Protein AF-A0A6P0VM80-F1 (afdb_monomer_lite)

Sequence (52 aa):
CGHTVKKSLSVRMHDCPVCHTHICRDLNAAINIKNRGAHGLKAQLMSSKASR

pLDDT: mean 92.12, std 8.3, range [55.66, 97.75]

Foldseek 3Di:
DPDDDDDDPPDQWDQDPPPRDTDGPVVVVVVVVVVVVVVVVVVVVVVVVVVD

Secondary structure (DSSP, 8-state):
--------TT--EEE-TTT--EEEHHHHHHHHHHHHHHHHHHHHHHHHHHT-

Radius of gyration: 15.24 Å; chains: 1; bounding box: 31×15×41 Å

Structure (mmCIF, N/CA/C/O backbone):
data_AF-A0A6P0VM80-F1
#
_entry.id   AF-A0A6P0VM80-F1
#
loop_
_atom_site.group_PDB
_atom_site.id
_atom_site.type_symbol
_atom_site.label_atom_id
_atom_site.label_alt_id
_atom_site.label_comp_id
_atom_site.label_asym_id
_atom_site.label_entity_id
_atom_site.label_seq_id
_atom_site.pdbx_PDB_ins_code
_atom_site.Cartn_x
_atom_site.Cartn_y
_atom_site.Cartn_z
_atom_site.occupancy
_atom_site.B_iso_or_equiv
_atom_site.auth_seq_id
_atom_site.auth_comp_id
_atom_site.auth_asym_id
_atom_site.auth_atom_id
_atom_site.pdbx_PDB_model_num
ATOM 1 N N . CYS A 1 1 ? -7.427 -2.937 -1.505 1.00 90.38 1 CYS A N 1
ATOM 2 C CA . CYS A 1 1 ? -7.958 -4.320 -1.433 1.00 90.38 1 CYS A CA 1
ATOM 3 C C . CYS A 1 1 ? -7.254 -5.215 -0.404 1.00 90.38 1 CYS A C 1
ATOM 5 O O . CYS A 1 1 ? -7.818 -6.239 -0.062 1.00 90.38 1 CYS A O 1
ATOM 7 N N . GLY A 1 2 ? -6.046 -4.887 0.079 1.00 91.38 2 GLY A N 1
ATOM 8 C CA . GLY A 1 2 ? -5.315 -5.750 1.023 1.00 91.38 2 GLY A CA 1
ATOM 9 C C . GLY A 1 2 ? -4.505 -6.877 0.368 1.00 91.38 2 GLY A C 1
ATOM 10 O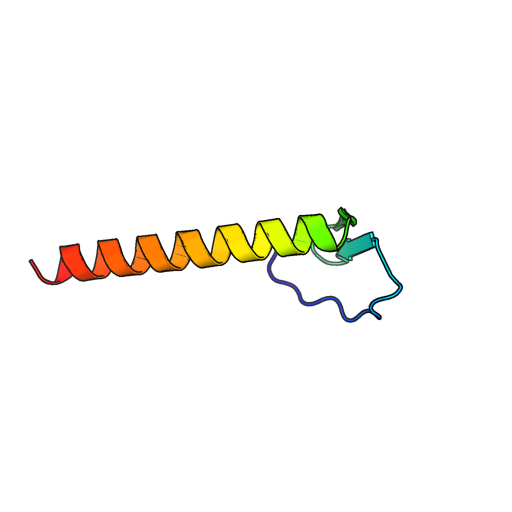 O . GLY A 1 2 ? -3.785 -7.578 1.067 1.00 91.38 2 GLY A O 1
ATOM 11 N N . HIS A 1 3 ? -4.564 -7.022 -0.959 1.00 95.00 3 HIS A N 1
ATOM 12 C CA . HIS A 1 3 ? -3.755 -7.986 -1.699 1.00 95.00 3 HIS A CA 1
ATOM 13 C C . HIS A 1 3 ? -2.282 -7.551 -1.777 1.00 95.00 3 HIS A C 1
ATOM 15 O O . HIS A 1 3 ? -1.970 -6.413 -2.144 1.00 95.00 3 HIS A O 1
ATOM 21 N N . THR A 1 4 ? -1.371 -8.472 -1.464 1.00 94.62 4 THR A N 1
ATOM 22 C CA . THR A 1 4 ? 0.075 -8.226 -1.497 1.00 94.62 4 THR A CA 1
ATOM 23 C C . THR A 1 4 ? 0.622 -8.435 -2.902 1.00 94.62 4 THR A C 1
ATOM 25 O O . THR A 1 4 ? 0.647 -9.552 -3.406 1.00 94.62 4 THR A O 1
ATOM 28 N N . VAL A 1 5 ? 1.144 -7.369 -3.507 1.00 95.44 5 VAL A N 1
ATOM 29 C CA . VAL A 1 5 ? 1.820 -7.424 -4.811 1.00 95.44 5 VAL A CA 1
ATOM 30 C C . VAL A 1 5 ? 3.331 -7.341 -4.595 1.00 95.44 5 VAL A C 1
ATOM 32 O O . VAL A 1 5 ? 3.835 -6.269 -4.244 1.00 95.44 5 VAL A O 1
ATOM 35 N N . LYS A 1 6 ? 4.050 -8.454 -4.801 1.00 95.56 6 LYS A N 1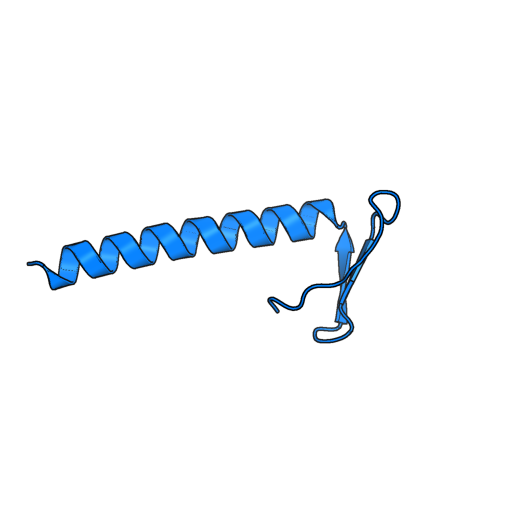
ATOM 36 C CA . LYS A 1 6 ? 5.523 -8.500 -4.722 1.00 95.56 6 LYS A CA 1
ATOM 37 C C . LYS A 1 6 ? 6.134 -7.687 -5.869 1.00 95.56 6 LYS A C 1
ATOM 39 O O . LYS A 1 6 ? 5.746 -7.863 -7.017 1.00 95.56 6 LYS A O 1
ATOM 44 N N . LYS A 1 7 ? 7.075 -6.795 -5.556 1.00 92.06 7 LYS A N 1
ATOM 45 C CA . LYS A 1 7 ? 7.826 -5.975 -6.522 1.00 92.06 7 LYS A CA 1
ATOM 46 C C . LYS A 1 7 ? 9.104 -5.438 -5.879 1.00 92.06 7 LYS A C 1
ATOM 48 O O . LYS A 1 7 ? 9.167 -5.326 -4.655 1.00 92.06 7 LYS A O 1
ATOM 53 N N . SER A 1 8 ? 10.105 -5.103 -6.686 1.00 95.25 8 SER A N 1
ATOM 54 C CA . SER A 1 8 ? 11.330 -4.451 -6.212 1.00 95.25 8 SER A CA 1
ATOM 55 C C . SER A 1 8 ? 11.082 -2.987 -5.833 1.00 95.25 8 SER A C 1
ATOM 57 O O . SER A 1 8 ? 10.087 -2.375 -6.232 1.00 95.25 8 SER A O 1
ATOM 59 N N . LEU A 1 9 ? 12.023 -2.389 -5.093 1.00 91.62 9 LEU A N 1
ATOM 60 C CA . LEU A 1 9 ? 11.946 -0.972 -4.723 1.00 91.62 9 LEU A CA 1
ATOM 61 C C . LEU A 1 9 ? 12.051 -0.020 -5.926 1.00 91.62 9 LEU A C 1
ATOM 63 O O . LEU A 1 9 ? 11.578 1.111 -5.828 1.00 91.62 9 LEU A O 1
ATOM 67 N N . SER A 1 10 ? 12.633 -0.476 -7.040 1.00 96.50 10 SER A N 1
ATOM 68 C CA . SER A 1 10 ? 12.733 0.287 -8.287 1.00 96.50 10 SER A CA 1
ATOM 69 C C . SER A 1 10 ? 11.385 0.463 -8.995 1.00 96.50 10 SER A C 1
ATOM 71 O O . SER A 1 10 ? 11.204 1.441 -9.716 1.00 96.50 10 SER A O 1
ATOM 73 N N . VAL A 1 11 ? 10.407 -0.417 -8.756 1.00 96.56 11 VAL A N 1
ATOM 74 C CA . VAL A 1 11 ? 9.059 -0.269 -9.318 1.00 96.56 11 VAL A CA 1
ATOM 75 C C . VAL A 1 11 ? 8.287 0.777 -8.513 1.00 96.56 11 VAL A C 1
ATOM 77 O O . VAL A 1 11 ? 7.895 0.550 -7.365 1.00 96.56 11 VAL A O 1
ATOM 80 N N . ARG A 1 12 ? 8.065 1.946 -9.123 1.00 96.75 12 ARG A N 1
ATOM 81 C CA . ARG A 1 12 ? 7.380 3.085 -8.487 1.00 96.75 12 ARG A CA 1
ATOM 82 C C . ARG A 1 12 ? 5.867 3.072 -8.653 1.00 96.75 12 ARG A C 1
ATOM 84 O O . ARG A 1 12 ? 5.198 3.767 -7.898 1.00 96.75 12 ARG A O 1
ATOM 91 N N . MET A 1 13 ? 5.330 2.262 -9.561 1.00 97.75 13 MET A N 1
ATOM 92 C CA . MET A 1 13 ? 3.888 2.090 -9.732 1.00 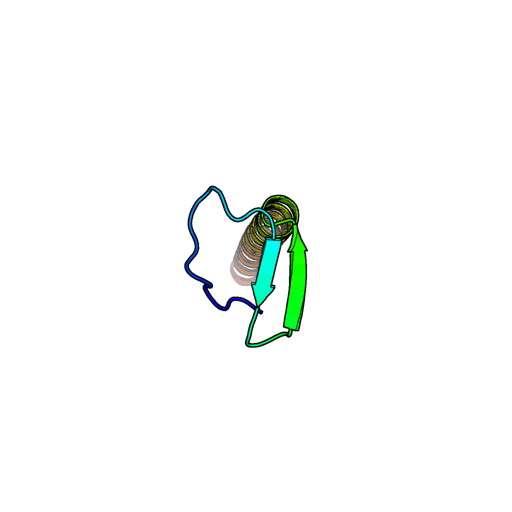97.75 13 MET A CA 1
ATOM 93 C C . MET A 1 13 ? 3.380 0.849 -8.996 1.00 97.75 13 MET A C 1
ATOM 95 O O . MET A 1 13 ? 4.046 -0.180 -8.869 1.00 97.75 13 MET A O 1
ATOM 99 N N . HIS A 1 14 ? 2.195 0.977 -8.421 1.00 97.12 14 HIS A N 1
ATOM 100 C CA . HIS A 1 14 ? 1.439 -0.110 -7.843 1.00 97.12 14 HIS A CA 1
ATOM 101 C C . HIS A 1 14 ? 0.319 -0.474 -8.802 1.00 97.12 14 HIS A C 1
ATOM 103 O O . HIS A 1 14 ? -0.673 0.241 -8.874 1.00 97.12 14 HIS A O 1
ATOM 109 N N . ASP A 1 15 ? 0.492 -1.620 -9.446 1.00 97.19 15 ASP A N 1
ATOM 110 C CA . ASP A 1 15 ? -0.516 -2.309 -10.239 1.00 97.19 15 ASP A CA 1
ATOM 111 C C . ASP A 1 15 ? -1.079 -3.470 -9.429 1.00 97.19 15 ASP A C 1
ATOM 113 O O . ASP A 1 15 ? -0.347 -4.396 -9.060 1.00 97.19 15 ASP A O 1
ATOM 117 N N . CYS A 1 16 ? -2.367 -3.409 -9.095 1.00 97.06 16 CYS A N 1
ATOM 118 C CA . CYS A 1 16 ? -3.032 -4.502 -8.397 1.00 97.06 16 CYS A CA 1
ATOM 119 C C . CYS A 1 16 ? -3.819 -5.374 -9.383 1.00 97.06 16 CYS A C 1
ATOM 121 O O . CYS A 1 16 ? -4.769 -4.871 -9.976 1.00 97.06 16 CYS A O 1
ATOM 123 N N . PRO A 1 17 ? -3.540 -6.685 -9.499 1.00 96.81 17 PRO A N 1
ATOM 124 C CA . PRO A 1 17 ? -4.312 -7.563 -10.380 1.00 96.81 17 PRO A CA 1
ATOM 12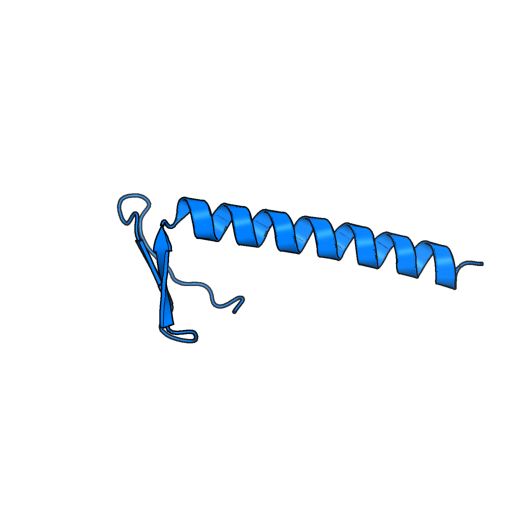5 C C . PRO A 1 17 ? -5.725 -7.856 -9.852 1.00 96.81 17 PRO A C 1
ATOM 127 O O . PRO A 1 17 ? -6.559 -8.348 -10.598 1.00 96.81 17 PRO A O 1
ATOM 130 N N . VAL A 1 18 ? -5.993 -7.571 -8.571 1.00 97.56 18 VAL A N 1
ATOM 131 C CA . VAL A 1 18 ? -7.269 -7.893 -7.911 1.00 97.56 18 VAL A CA 1
ATOM 132 C C . VAL A 1 18 ? -8.254 -6.730 -7.961 1.00 97.56 18 VAL A C 1
ATOM 134 O O . VAL A 1 18 ? -9.435 -6.931 -8.199 1.00 97.56 18 VAL A O 1
ATOM 137 N N . CYS A 1 19 ? -7.792 -5.508 -7.689 1.00 96.44 19 CYS A N 1
ATOM 138 C CA . CYS A 1 19 ? -8.658 -4.324 -7.696 1.00 96.44 19 CYS A CA 1
ATOM 139 C C . CYS A 1 19 ? -8.310 -3.321 -8.792 1.00 96.44 19 CYS A C 1
ATOM 141 O O . CYS A 1 19 ? -8.819 -2.204 -8.765 1.00 96.44 19 CYS A O 1
ATOM 143 N N . HIS A 1 20 ? -7.410 -3.697 -9.703 1.00 96.88 20 HIS A N 1
ATOM 144 C CA . HIS A 1 20 ? -7.013 -2.922 -10.881 1.00 96.88 20 HIS A CA 1
ATOM 145 C C . HIS A 1 20 ? -6.558 -1.486 -10.579 1.00 96.88 20 HIS A C 1
ATOM 147 O O . HIS A 1 20 ? -6.573 -0.615 -11.440 1.00 96.88 20 HIS A O 1
ATOM 153 N N . THR A 1 21 ? -6.130 -1.223 -9.342 1.00 96.50 21 THR A N 1
ATOM 154 C CA . THR A 1 21 ? -5.583 0.074 -8.950 1.00 96.50 21 THR A CA 1
ATOM 155 C C . THR A 1 21 ? -4.226 0.267 -9.612 1.00 96.50 21 THR A C 1
ATOM 157 O O . THR A 1 21 ? -3.368 -0.604 -9.474 1.00 96.50 21 THR A O 1
ATOM 160 N N . HIS A 1 22 ? -4.048 1.419 -10.260 1.00 97.25 22 HIS A N 1
ATOM 161 C CA . HIS A 1 22 ? -2.806 1.872 -10.881 1.00 97.25 22 HIS A CA 1
ATOM 162 C C . HIS A 1 22 ? -2.425 3.246 -10.313 1.00 97.25 22 HIS A C 1
ATOM 164 O O . HIS A 1 22 ? -2.966 4.269 -10.729 1.00 97.25 22 HIS A O 1
ATOM 170 N N . ILE A 1 23 ? -1.548 3.276 -9.304 1.00 97.50 23 ILE A N 1
ATOM 171 C CA . ILE A 1 23 ? -1.118 4.515 -8.621 1.00 97.50 23 ILE A CA 1
ATOM 172 C C . ILE A 1 23 ? 0.344 4.428 -8.179 1.00 97.50 23 ILE A C 1
ATOM 174 O O . ILE A 1 23 ? 0.920 3.347 -8.150 1.00 97.50 23 ILE A O 1
ATOM 178 N N . CYS A 1 24 ? 0.949 5.538 -7.747 1.00 97.75 24 CYS A N 1
ATOM 179 C CA . CYS A 1 24 ? 2.283 5.511 -7.143 1.00 97.75 24 CYS A CA 1
ATOM 180 C C . CYS A 1 24 ? 2.332 4.579 -5.912 1.00 97.75 24 CYS A C 1
ATOM 182 O O . CYS A 1 24 ? 1.470 4.625 -5.029 1.00 97.75 24 CYS A O 1
ATOM 184 N N . ARG A 1 25 ? 3.382 3.756 -5.825 1.00 96.31 25 ARG A N 1
ATOM 185 C CA . ARG A 1 25 ? 3.653 2.820 -4.724 1.00 96.31 25 ARG A CA 1
ATOM 186 C C . ARG A 1 25 ? 3.653 3.522 -3.370 1.00 96.31 25 ARG A C 1
ATOM 188 O O . ARG A 1 25 ? 3.091 2.985 -2.418 1.00 96.31 25 ARG A O 1
ATOM 195 N N . ASP A 1 26 ? 4.268 4.697 -3.292 1.00 95.94 26 ASP A N 1
ATOM 196 C CA . ASP A 1 26 ? 4.435 5.431 -2.035 1.00 95.94 26 ASP A CA 1
ATOM 197 C C . ASP A 1 26 ? 3.094 6.002 -1.554 1.00 95.94 26 ASP A C 1
ATOM 199 O O . ASP A 1 26 ? 2.760 5.898 -0.374 1.00 95.94 26 ASP A O 1
ATOM 203 N N . LEU A 1 27 ? 2.260 6.482 -2.485 1.00 97.31 27 LEU A N 1
ATOM 204 C CA . LEU A 1 27 ? 0.884 6.888 -2.193 1.00 97.31 27 LEU A CA 1
ATOM 205 C C . LEU A 1 27 ? 0.044 5.699 -1.701 1.00 97.31 27 LEU A C 1
ATOM 207 O O . LEU A 1 27 ? -0.637 5.802 -0.681 1.00 97.31 27 LEU A O 1
ATOM 211 N N . ASN A 1 28 ? 0.130 4.546 -2.374 1.00 96.75 28 ASN A N 1
ATOM 212 C CA . ASN A 1 28 ? -0.554 3.326 -1.936 1.00 96.75 28 ASN A CA 1
ATOM 213 C C . ASN A 1 28 ? -0.116 2.892 -0.524 1.00 96.75 28 ASN A C 1
ATOM 215 O O . ASN A 1 28 ? -0.943 2.488 0.294 1.00 96.75 28 ASN A O 1
ATOM 219 N N . ALA A 1 29 ? 1.182 2.994 -0.218 1.00 95.44 29 ALA A N 1
ATOM 220 C CA . ALA A 1 29 ? 1.716 2.697 1.108 1.00 95.44 29 ALA A CA 1
ATOM 221 C C . ALA A 1 29 ? 1.170 3.662 2.174 1.00 95.44 29 ALA A C 1
ATOM 223 O O . ALA A 1 29 ? 0.705 3.203 3.217 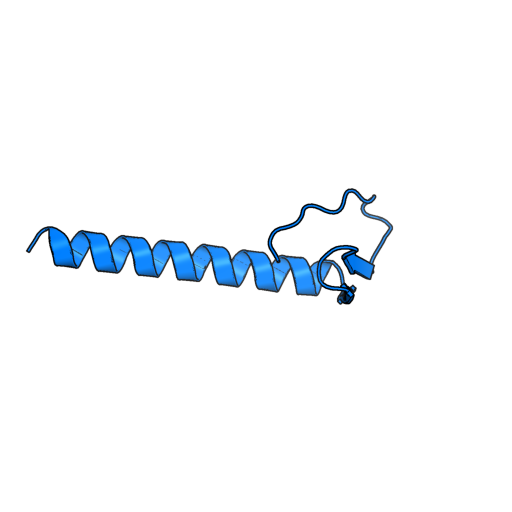1.00 95.44 29 ALA A O 1
ATOM 224 N N . ALA A 1 30 ? 1.143 4.969 1.896 1.00 97.62 30 ALA A N 1
ATOM 225 C CA . ALA A 1 30 ? 0.580 5.973 2.801 1.00 97.62 30 ALA A CA 1
ATOM 226 C C . ALA A 1 30 ? -0.911 5.723 3.090 1.00 97.62 30 ALA A C 1
ATOM 228 O O . ALA A 1 30 ? -1.338 5.771 4.246 1.00 97.62 30 ALA A O 1
ATOM 229 N N . ILE A 1 31 ? -1.694 5.373 2.063 1.00 96.44 31 ILE A N 1
ATOM 230 C CA . ILE A 1 31 ? -3.105 4.980 2.212 1.00 96.44 31 ILE A CA 1
ATOM 231 C C . ILE A 1 31 ? -3.233 3.761 3.136 1.00 96.44 31 ILE A C 1
ATOM 233 O O . ILE A 1 31 ? -4.049 3.765 4.060 1.00 96.44 31 ILE A O 1
ATOM 237 N N . ASN A 1 32 ? -2.405 2.732 2.934 1.00 95.25 32 ASN A N 1
ATOM 238 C CA . ASN A 1 32 ? -2.423 1.534 3.776 1.00 95.25 32 ASN A CA 1
ATOM 239 C C . ASN A 1 32 ? -2.057 1.841 5.238 1.00 95.25 32 ASN A C 1
ATOM 241 O O . ASN A 1 32 ? -2.721 1.333 6.145 1.00 95.25 32 ASN A O 1
ATOM 245 N N . ILE A 1 33 ? -1.051 2.691 5.474 1.00 95.94 33 ILE A N 1
ATOM 246 C CA . ILE A 1 33 ? -0.648 3.131 6.819 1.00 95.94 33 ILE A CA 1
ATOM 247 C C . ILE A 1 33 ? -1.796 3.885 7.500 1.00 95.94 33 ILE A C 1
ATOM 249 O O . ILE A 1 33 ? -2.183 3.527 8.615 1.00 95.94 33 ILE A O 1
ATOM 253 N N . LYS A 1 34 ? -2.401 4.865 6.812 1.00 96.00 34 LYS A N 1
ATOM 254 C CA . LYS A 1 34 ? -3.554 5.629 7.317 1.00 96.00 34 LYS A CA 1
ATOM 255 C C . LYS A 1 34 ? -4.703 4.707 7.725 1.00 96.00 34 LYS A C 1
ATOM 257 O O . LYS A 1 34 ? -5.236 4.831 8.827 1.00 96.00 34 LYS A O 1
ATOM 262 N N . ASN A 1 35 ? -5.071 3.770 6.853 1.00 94.75 35 ASN A N 1
ATOM 263 C CA . ASN A 1 35 ? -6.189 2.861 7.097 1.00 94.75 35 ASN A CA 1
ATOM 264 C C . ASN A 1 35 ? -5.925 1.931 8.287 1.00 94.75 35 ASN A C 1
ATOM 266 O O . ASN A 1 35 ? -6.822 1.711 9.102 1.00 94.75 35 ASN A O 1
ATOM 270 N N . ARG A 1 36 ? -4.692 1.425 8.429 1.00 93.75 36 ARG A N 1
ATOM 271 C CA . ARG A 1 36 ? -4.309 0.582 9.569 1.00 93.75 36 ARG A CA 1
ATOM 272 C C . ARG A 1 36 ? -4.322 1.360 10.886 1.00 93.75 36 ARG A C 1
ATOM 274 O O . ARG A 1 36 ? -4.855 0.850 11.869 1.00 93.75 36 ARG A O 1
ATOM 281 N N . GLY A 1 37 ? -3.813 2.593 10.896 1.00 94.81 37 GLY A N 1
ATOM 282 C CA . GLY A 1 37 ? -3.875 3.470 12.071 1.00 94.81 37 GLY A CA 1
ATOM 283 C C . GLY A 1 37 ? -5.314 3.779 12.494 1.00 94.81 37 GLY A C 1
ATOM 284 O O . GLY A 1 37 ? -5.676 3.599 13.656 1.00 94.81 37 GLY A O 1
ATOM 285 N N . ALA A 1 38 ? -6.171 4.150 11.538 1.00 94.69 38 ALA A N 1
ATOM 286 C CA . ALA A 1 38 ? -7.585 4.419 11.801 1.00 94.69 38 ALA A CA 1
ATOM 287 C C . ALA A 1 38 ? -8.338 3.183 12.324 1.00 94.69 38 ALA A C 1
ATOM 289 O O . ALA A 1 38 ? -9.177 3.303 13.216 1.00 94.69 38 ALA A O 1
ATOM 290 N N . HIS A 1 39 ? -8.037 1.992 11.797 1.00 91.94 39 HIS A N 1
ATOM 291 C CA . HIS A 1 39 ? -8.609 0.742 12.296 1.00 91.94 39 HIS A CA 1
ATOM 292 C C . HIS A 1 39 ? -8.185 0.457 13.745 1.00 91.94 39 HIS A C 1
ATOM 294 O O . HIS A 1 39 ? -9.027 0.098 14.564 1.00 91.94 39 HIS A O 1
ATOM 300 N N . GLY A 1 40 ? -6.906 0.664 14.079 1.00 90.62 40 GLY A N 1
ATOM 301 C CA . GLY A 1 40 ? -6.402 0.509 15.447 1.00 90.62 40 GLY A CA 1
ATOM 302 C C . GLY A 1 40 ? -7.117 1.423 16.445 1.00 90.62 40 GLY A C 1
ATOM 303 O O . GLY A 1 40 ? -7.592 0.955 17.477 1.00 90.62 40 GLY A O 1
ATOM 304 N N . LEU A 1 41 ? -7.284 2.701 16.096 1.00 90.56 41 LEU A N 1
ATOM 305 C CA . LEU A 1 41 ? -8.011 3.677 16.919 1.00 90.56 41 LEU A CA 1
ATOM 306 C C . LEU A 1 41 ? -9.480 3.287 17.123 1.00 90.56 41 LEU A C 1
ATOM 308 O O . LEU A 1 41 ? -9.994 3.347 18.239 1.00 90.56 41 LEU A O 1
ATOM 312 N N . LYS A 1 42 ? -10.161 2.849 16.057 1.00 90.38 42 LYS A N 1
ATOM 313 C CA . LYS A 1 42 ? -11.546 2.365 16.154 1.00 90.38 42 LYS A CA 1
ATOM 314 C C . LYS A 1 42 ? -11.650 1.151 17.075 1.00 90.38 42 LYS A C 1
ATOM 316 O O . LYS A 1 42 ? -12.535 1.124 17.923 1.00 90.38 42 LYS A O 1
ATOM 321 N N . ALA A 1 43 ? -10.749 0.178 16.944 1.00 87.69 43 ALA A N 1
ATOM 322 C CA . ALA A 1 43 ? -10.738 -1.013 17.790 1.00 87.69 43 ALA A CA 1
ATOM 323 C C . ALA A 1 43 ? -10.533 -0.664 19.274 1.00 87.69 43 ALA A C 1
ATOM 325 O O . ALA A 1 43 ? -11.264 -1.168 20.126 1.00 87.69 43 ALA A O 1
ATOM 326 N N . GLN A 1 44 ? -9.605 0.250 19.578 1.00 88.81 44 GLN A N 1
ATOM 327 C CA . GLN A 1 44 ? -9.397 0.758 20.938 1.00 88.81 44 GLN A CA 1
ATOM 328 C C . GLN A 1 44 ? -10.664 1.422 21.489 1.00 88.81 44 GLN A C 1
ATOM 330 O O . GLN A 1 44 ? -11.111 1.072 22.577 1.00 8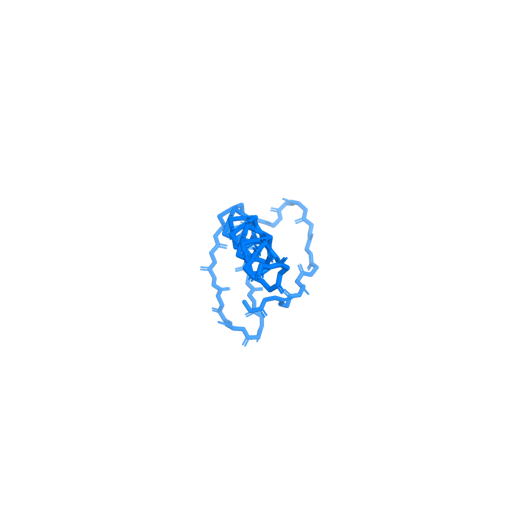8.81 44 GLN A O 1
ATOM 335 N N . LEU A 1 45 ? -11.292 2.313 20.713 1.00 90.38 45 LEU A N 1
ATOM 336 C CA . LEU A 1 45 ? -12.526 2.986 21.122 1.00 90.38 45 LEU A CA 1
ATOM 337 C C . LEU A 1 45 ? -13.664 1.998 21.412 1.00 90.38 45 LEU A C 1
ATOM 339 O O . LEU A 1 45 ? -14.399 2.186 22.381 1.00 90.38 45 LEU A O 1
ATOM 343 N N . MET A 1 46 ? -13.825 0.963 20.582 1.00 85.38 46 MET A N 1
ATOM 344 C CA . MET A 1 46 ? -14.849 -0.064 20.797 1.00 85.38 46 MET A CA 1
ATOM 345 C C . MET A 1 46 ? -14.564 -0.895 22.052 1.00 85.38 46 MET A C 1
ATOM 347 O O . MET A 1 46 ? -15.481 -1.131 22.834 1.00 85.38 46 MET A O 1
ATOM 351 N N . SER A 1 47 ? -13.302 -1.262 22.295 1.00 85.62 47 SER A N 1
ATOM 352 C CA . SER A 1 47 ? -12.891 -1.966 23.518 1.00 85.62 47 SER A CA 1
ATOM 353 C C . SER A 1 47 ? -13.182 -1.135 24.778 1.00 85.62 47 SER A C 1
ATOM 355 O O . SER A 1 47 ? -13.819 -1.611 25.717 1.00 85.62 47 SER A O 1
ATOM 357 N N . SER A 1 48 ? -12.851 0.162 24.763 1.00 82.88 48 SER A N 1
ATOM 358 C CA . SER A 1 48 ? -13.155 1.092 25.864 1.00 82.88 48 SER A CA 1
ATOM 359 C C . SER A 1 48 ? -14.649 1.392 26.053 1.00 82.88 48 SER A C 1
ATOM 361 O O . SER A 1 48 ? -15.036 1.970 27.070 1.00 82.88 48 SER A O 1
ATOM 363 N N . LYS A 1 49 ? -15.501 1.094 25.066 1.00 76.50 49 LYS A N 1
ATOM 364 C CA . LYS A 1 49 ? -16.963 1.177 25.205 1.00 76.50 49 LYS A CA 1
ATOM 365 C C . LYS A 1 49 ? -17.558 -0.119 25.745 1.00 76.50 49 LYS A C 1
ATOM 367 O O . LYS A 1 49 ? -18.468 -0.031 26.544 1.00 76.50 49 LYS A O 1
ATOM 372 N N . ALA A 1 50 ? -17.045 -1.278 25.334 1.00 69.88 50 ALA A N 1
ATOM 373 C CA . ALA A 1 50 ? -17.531 -2.583 25.789 1.00 69.88 50 ALA A CA 1
ATOM 374 C C . ALA A 1 50 ? -17.153 -2.906 27.246 1.00 69.88 50 ALA A C 1
ATOM 376 O O . ALA A 1 50 ? -17.812 -3.718 27.881 1.00 69.88 50 ALA A O 1
ATOM 377 N N . SER A 1 51 ? -16.089 -2.287 27.769 1.00 66.12 51 SER A N 1
ATOM 378 C CA . SER A 1 51 ? -15.664 -2.427 29.170 1.00 66.12 51 SER A CA 1
ATOM 379 C C . SER A 1 51 ? -16.375 -1.463 30.142 1.00 66.12 51 SER A C 1
ATOM 381 O O . SER A 1 51 ? -15.995 -1.416 31.312 1.00 66.12 51 SER A O 1
ATOM 383 N N . ARG A 1 52 ? -17.338 -0.664 29.668 1.00 55.66 52 ARG A N 1
ATOM 384 C CA . ARG A 1 52 ? -18.192 0.224 30.473 1.00 55.66 52 ARG A CA 1
ATOM 385 C C . ARG A 1 52 ? -19.625 -0.275 30.430 1.00 55.66 52 ARG A C 1
ATOM 387 O O . ARG A 1 52 ? -20.300 -0.113 31.464 1.00 55.66 52 ARG A O 1
#